Protein AF-A0A844Z9D4-F1 (afdb_monomer_lite)

pLDDT: mean 79.11, std 17.13, range [29.19, 96.25]

Sequence (165 aa):
MGIAFAASSAPTVARDAEKASMCLLEKGGAEATAVFVNLGSKGFVPTAAQMSAFNRAMASCEKRHGWTREQTFDAGAHTGFVLRFRQVDSASRAAGMTASRRAVLLEGATLFHRGPALRKEWPQFNGWLNRHTGVRFADFRKTSEFAFFDAYLGVLSSAHRFENS

Organism: NCBI:txid1509367

Secondary structure (DSSP, 8-state):
-----------HHHHHHHHHHHHHHHHHHHHHHHHHHHTT-TT----HHHHHHHHHHHHHHHHHHT--HHHHHHHHHHHHHHHHHHHHHHHHHHTT--HHHHHHHHHHHHHHHHGGG-GGGHHHHHHHHHHHHSS-HHHHTTSTTHHHHHHHHHHHHHHHHHH--

Foldseek 3Di:
DDPDPPPPPPDVLVVVLVVLLVLLPVQQPPLCLVVLLCPVPPPDDRDPVSVVSVVRSLVSSCVVPVDDSVLSVLSSNLSNLVSQLVVLVVVCVVVVQDPVNLVLLLVLLVCVLPPPVDPVCQVVSQVSCCVNPVGGPVVVCVDPCVSNSVSSNSNVVSSVVSVVD

Structure (mmCIF, N/CA/C/O backbone):
data_AF-A0A844Z9D4-F1
#
_entry.id   AF-A0A844Z9D4-F1
#
loop_
_atom_site.group_PDB
_atom_site.id
_atom_site.type_symbol
_atom_site.label_atom_id
_atom_site.label_alt_id
_atom_site.label_comp_id
_atom_site.label_asym_id
_atom_site.label_entity_id
_atom_site.label_seq_id
_atom_site.pdbx_PDB_ins_code
_atom_site.Cartn_x
_atom_site.Cartn_y
_atom_site.Cartn_z
_atom_site.occupancy
_atom_site.B_iso_or_equiv
_atom_site.auth_seq_id
_atom_site.auth_comp_id
_atom_site.auth_asym_id
_atom_site.auth_atom_id
_atom_site.pdbx_PDB_model_num
ATOM 1 N N . MET A 1 1 ? -29.630 5.195 -27.417 1.00 32.62 1 MET A N 1
ATOM 2 C CA . MET A 1 1 ? -29.189 3.895 -26.868 1.00 32.62 1 MET A CA 1
ATOM 3 C C . MET A 1 1 ? -28.180 4.176 -25.768 1.00 32.62 1 MET A C 1
ATOM 5 O O . MET A 1 1 ? -27.097 4.657 -26.067 1.00 32.62 1 MET A O 1
ATOM 9 N N . GLY A 1 2 ? -28.584 4.020 -24.506 1.00 30.42 2 GLY A N 1
ATOM 10 C CA . GLY A 1 2 ? -27.728 4.296 -23.351 1.00 30.42 2 GLY A CA 1
ATOM 11 C C . GLY A 1 2 ? -26.777 3.132 -23.103 1.00 30.42 2 GLY A C 1
ATOM 12 O O . GLY A 1 2 ? -27.222 1.995 -22.969 1.00 30.42 2 GLY A O 1
ATOM 13 N N . ILE A 1 3 ? -25.477 3.411 -23.063 1.00 32.66 3 ILE A N 1
ATOM 14 C CA . ILE A 1 3 ? -24.469 2.438 -22.648 1.00 32.66 3 ILE A CA 1
ATOM 15 C C . ILE A 1 3 ? -24.574 2.343 -21.127 1.00 32.66 3 ILE A C 1
ATOM 17 O O . ILE A 1 3 ? -24.105 3.219 -20.402 1.00 32.66 3 ILE A O 1
ATOM 21 N N . ALA A 1 4 ? -25.248 1.300 -20.647 1.00 29.30 4 ALA A N 1
ATOM 22 C CA . ALA A 1 4 ? -25.153 0.895 -19.258 1.00 29.30 4 ALA A CA 1
ATOM 23 C C . ALA A 1 4 ? -23.709 0.443 -19.026 1.00 29.30 4 ALA A C 1
ATOM 25 O O . ALA A 1 4 ? -23.299 -0.622 -19.489 1.00 29.30 4 ALA A O 1
ATOM 26 N N . PHE A 1 5 ? -22.922 1.282 -18.352 1.00 32.44 5 PHE A N 1
ATOM 27 C CA . PHE A 1 5 ? -21.659 0.852 -17.777 1.00 32.44 5 PHE A CA 1
ATOM 28 C C . PHE A 1 5 ? -21.984 -0.312 -16.851 1.00 32.44 5 PHE A C 1
ATOM 30 O O . PHE A 1 5 ? -22.614 -0.127 -15.809 1.00 32.44 5 PHE A O 1
ATOM 37 N N . ALA A 1 6 ? -21.596 -1.517 -17.266 1.00 29.19 6 ALA A N 1
ATOM 38 C CA . ALA A 1 6 ? -21.521 -2.653 -16.379 1.00 29.19 6 ALA A CA 1
ATOM 39 C C . ALA A 1 6 ? -20.633 -2.211 -15.217 1.00 29.19 6 ALA A C 1
ATOM 41 O O . ALA A 1 6 ? -19.416 -2.091 -15.361 1.00 29.19 6 ALA A O 1
ATOM 42 N N . ALA A 1 7 ? -21.272 -1.886 -14.093 1.00 32.38 7 ALA A N 1
ATOM 43 C CA . ALA A 1 7 ? -20.621 -1.802 -12.811 1.00 32.38 7 ALA A CA 1
ATOM 44 C C . ALA A 1 7 ? -20.005 -3.180 -12.610 1.00 32.38 7 ALA A C 1
ATOM 46 O O . ALA A 1 7 ? -20.696 -4.127 -12.235 1.00 32.38 7 ALA A O 1
ATOM 47 N N . SER A 1 8 ? -18.727 -3.306 -12.960 1.00 31.86 8 SER A N 1
ATOM 48 C CA . SER A 1 8 ? -17.904 -4.432 -12.580 1.00 31.86 8 SER A CA 1
ATOM 49 C C . SER A 1 8 ? -18.112 -4.564 -11.083 1.00 31.86 8 SER A C 1
ATOM 51 O O . SER A 1 8 ? -17.757 -3.678 -10.304 1.00 31.86 8 SER A O 1
ATOM 53 N N . SER A 1 9 ? -18.833 -5.612 -10.693 1.00 35.44 9 SER A N 1
ATOM 54 C CA . SER A 1 9 ? -19.059 -5.956 -9.307 1.00 35.44 9 SER A CA 1
ATOM 55 C C . SER A 1 9 ? -17.689 -6.295 -8.751 1.00 35.4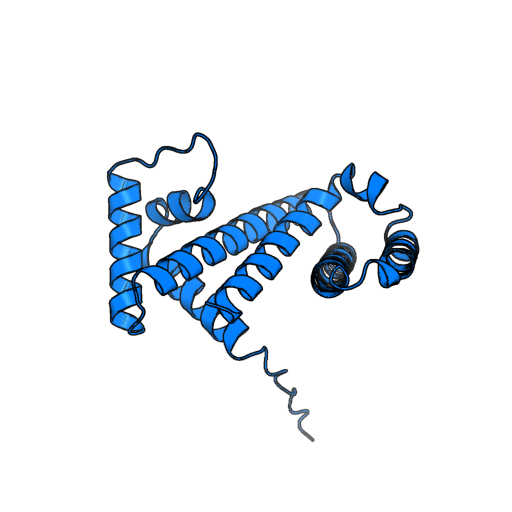4 9 SER A C 1
ATOM 57 O O . SER A 1 9 ? -17.250 -7.443 -8.816 1.00 35.44 9 SER A O 1
ATOM 59 N N . ALA A 1 10 ? -16.981 -5.270 -8.271 1.00 33.53 10 ALA A N 1
ATOM 60 C CA . ALA A 1 10 ? -15.868 -5.464 -7.372 1.00 33.53 10 ALA A CA 1
ATOM 61 C C . ALA A 1 10 ? -16.370 -6.472 -6.328 1.00 33.53 10 ALA A C 1
ATOM 63 O O . ALA A 1 10 ? -17.514 -6.308 -5.870 1.00 33.53 10 ALA A O 1
ATOM 64 N N . PRO A 1 11 ? -15.600 -7.535 -6.034 1.00 38.91 11 PRO A N 1
ATOM 65 C CA . PRO A 1 11 ? -16.010 -8.552 -5.078 1.00 38.91 11 PRO A CA 1
ATOM 66 C C . PRO A 1 11 ? -16.594 -7.861 -3.848 1.00 38.91 11 PRO A C 1
ATOM 68 O O . PRO A 1 11 ? -16.085 -6.811 -3.448 1.00 38.91 11 PRO A O 1
ATOM 71 N N . THR A 1 12 ? -17.668 -8.396 -3.268 1.00 45.06 12 THR A N 1
ATOM 72 C CA . THR A 1 12 ? -18.367 -7.811 -2.105 1.00 45.06 12 THR A CA 1
ATOM 73 C C . THR A 1 12 ? -17.387 -7.354 -1.014 1.00 45.06 12 THR A C 1
ATOM 75 O O . THR A 1 12 ? -17.603 -6.339 -0.360 1.00 45.06 12 THR A O 1
ATOM 78 N N . VAL A 1 13 ? -16.235 -8.019 -0.936 1.00 41.81 13 VAL A N 1
ATOM 79 C CA . VAL A 1 13 ? -15.144 -7.746 -0.008 1.00 41.81 13 VAL A CA 1
ATOM 80 C C . VAL A 1 13 ? -14.296 -6.508 -0.331 1.00 41.81 13 VAL A C 1
ATOM 82 O O . VAL A 1 13 ? -13.913 -5.788 0.586 1.00 41.81 13 VAL A O 1
ATOM 85 N N . ALA A 1 14 ? -14.083 -6.160 -1.604 1.00 42.91 14 ALA A N 1
ATOM 86 C CA . ALA A 1 14 ? -13.484 -4.873 -1.971 1.00 42.91 14 ALA A CA 1
ATOM 87 C C . ALA A 1 14 ? -14.371 -3.705 -1.506 1.00 42.91 14 ALA A C 1
ATOM 89 O O . ALA A 1 14 ? -13.866 -2.689 -1.036 1.00 42.91 14 ALA A O 1
ATOM 90 N N . ARG A 1 15 ? -15.701 -3.885 -1.552 1.00 50.62 15 ARG A N 1
ATOM 91 C CA . ARG A 1 15 ? -16.652 -2.904 -1.012 1.00 50.62 15 ARG A CA 1
ATOM 92 C C . ARG A 1 15 ? -16.610 -2.835 0.512 1.00 50.62 15 ARG A C 1
ATOM 94 O O . ARG A 1 15 ? -16.803 -1.751 1.048 1.00 50.62 15 ARG A O 1
ATOM 101 N N . ASP A 1 16 ? -16.376 -3.938 1.216 1.00 54.56 16 ASP A N 1
ATOM 102 C CA . ASP A 1 16 ? -16.354 -3.937 2.684 1.00 54.56 16 ASP A CA 1
ATOM 103 C C . ASP A 1 16 ? -15.025 -3.422 3.252 1.00 54.56 16 ASP A C 1
ATOM 105 O O . ASP A 1 16 ? -15.049 -2.617 4.180 1.00 54.56 16 ASP A O 1
ATOM 109 N N . ALA A 1 17 ? -13.889 -3.735 2.624 1.00 54.88 17 ALA A N 1
ATOM 110 C CA . ALA A 1 17 ? -12.587 -3.150 2.953 1.00 54.88 17 ALA A CA 1
ATOM 111 C C . ALA A 1 17 ? -12.537 -1.631 2.672 1.00 54.88 17 ALA A C 1
ATOM 113 O O . ALA A 1 17 ? -11.981 -0.852 3.457 1.00 54.88 17 ALA A O 1
ATOM 114 N N . GLU A 1 18 ? -13.181 -1.185 1.588 1.00 61.78 18 GLU A N 1
ATOM 115 C CA . GLU A 1 18 ? -13.326 0.234 1.255 1.00 61.78 18 GLU A CA 1
ATOM 116 C C . GLU A 1 18 ? -14.272 0.952 2.230 1.00 61.78 18 GLU A C 1
ATOM 118 O O . GLU A 1 18 ? -13.905 1.999 2.763 1.00 61.78 18 GLU A O 1
ATOM 123 N N . LYS A 1 19 ? -15.432 0.369 2.571 1.00 64.38 19 LYS A N 1
ATOM 124 C CA . LYS A 1 19 ? -16.330 0.900 3.619 1.00 64.38 19 LYS A CA 1
ATOM 125 C C . LYS A 1 19 ? -15.639 0.987 4.979 1.00 64.38 19 LYS A C 1
ATOM 127 O O . LYS A 1 19 ? -15.836 1.971 5.692 1.00 64.38 19 LYS A O 1
ATOM 132 N N . ALA A 1 20 ? -14.830 -0.010 5.330 1.00 61.91 20 ALA A N 1
ATOM 133 C CA . ALA A 1 20 ? -14.088 -0.037 6.583 1.00 61.91 20 ALA A CA 1
ATOM 134 C C . ALA A 1 20 ? -13.025 1.052 6.642 1.00 61.91 20 ALA A C 1
ATOM 136 O O . ALA A 1 20 ? -12.962 1.807 7.613 1.00 61.91 20 ALA A O 1
ATOM 137 N N . SER A 1 21 ? -12.279 1.208 5.550 1.00 66.62 21 SER A N 1
ATOM 138 C CA . SER A 1 21 ? -11.316 2.294 5.402 1.00 66.62 21 SER A CA 1
ATOM 139 C C . SER A 1 21 ? -11.995 3.657 5.462 1.00 66.62 21 SER A C 1
ATOM 141 O O . SER A 1 21 ? -11.505 4.552 6.143 1.00 66.62 21 SER A O 1
ATOM 143 N N . MET A 1 22 ? -13.153 3.827 4.818 1.00 71.94 22 MET A N 1
ATOM 144 C CA . MET A 1 22 ? -13.893 5.088 4.878 1.00 71.94 22 MET A CA 1
ATOM 145 C C . MET A 1 22 ? -14.399 5.398 6.286 1.00 71.94 22 MET A C 1
ATOM 147 O O . MET A 1 22 ? -14.195 6.513 6.755 1.00 71.94 22 MET A O 1
ATOM 151 N N . CYS A 1 23 ? -14.985 4.429 6.998 1.00 76.69 23 CYS A N 1
ATOM 152 C CA . CYS A 1 23 ? -15.453 4.657 8.365 1.00 76.69 23 CYS A CA 1
ATOM 153 C C . CYS A 1 23 ? -14.306 5.084 9.297 1.00 76.69 23 CYS A C 1
ATOM 155 O O . CYS A 1 23 ? -14.434 6.057 10.046 1.00 76.69 23 CYS A O 1
ATOM 157 N N . LEU A 1 24 ? -13.168 4.388 9.229 1.00 76.25 24 LEU A N 1
ATOM 158 C CA . LEU A 1 24 ? -12.019 4.660 10.093 1.00 76.25 24 LEU A CA 1
ATOM 159 C C . LEU A 1 24 ? -11.357 6.005 9.761 1.00 76.25 24 LEU A C 1
ATOM 161 O O . LEU A 1 24 ? -10.948 6.729 10.672 1.00 76.25 24 LEU A O 1
ATOM 165 N N . LEU A 1 25 ? -11.319 6.382 8.480 1.00 70.75 25 LEU A N 1
ATOM 166 C CA . LEU A 1 25 ? -10.817 7.682 8.031 1.00 70.75 25 LEU A CA 1
ATOM 167 C C . LEU A 1 25 ? -11.748 8.840 8.405 1.00 70.75 25 LEU A C 1
ATOM 169 O O . LEU A 1 25 ? -11.268 9.879 8.851 1.00 70.75 25 LEU A O 1
ATOM 173 N N . GLU A 1 26 ? -13.065 8.656 8.288 1.00 76.81 26 GLU A N 1
ATOM 174 C CA . GLU A 1 26 ? -14.071 9.658 8.671 1.00 76.81 26 GLU A CA 1
ATOM 175 C C . GLU A 1 26 ? -14.038 9.975 10.173 1.00 76.81 26 GLU A C 1
ATOM 177 O O . GLU A 1 26 ? -14.289 11.110 10.576 1.00 76.81 26 GLU A O 1
ATOM 182 N N . LYS A 1 27 ? -13.766 8.975 11.020 1.00 73.12 27 LYS A N 1
ATOM 183 C CA . LYS A 1 27 ? -13.847 9.110 12.485 1.00 73.12 27 LYS A CA 1
ATOM 184 C C . LYS A 1 27 ? -12.510 9.378 13.168 1.00 73.12 27 LYS A C 1
ATOM 186 O O . LYS A 1 27 ? -12.499 9.817 14.316 1.00 73.12 27 LYS A O 1
ATOM 191 N N . GLY A 1 28 ? -11.404 9.088 12.492 1.00 64.25 28 GLY A N 1
ATOM 192 C CA . GLY A 1 28 ? -10.079 9.037 13.097 1.00 64.25 28 GLY A CA 1
ATOM 193 C C . GLY A 1 28 ? -9.285 10.341 13.110 1.00 64.25 28 GLY A C 1
ATOM 194 O O . GLY A 1 28 ? -8.413 10.506 13.965 1.00 64.25 28 GLY A O 1
ATOM 195 N N . GLY A 1 29 ? -9.564 11.264 12.188 1.00 77.94 29 GLY A N 1
ATOM 196 C CA . GLY A 1 29 ? -8.768 12.484 12.047 1.00 77.94 29 GLY A CA 1
ATOM 197 C C . GLY A 1 29 ? -7.279 12.204 11.785 1.00 77.94 29 GLY A C 1
ATOM 198 O O . GLY A 1 29 ? -6.880 11.089 11.424 1.00 77.94 29 GLY A O 1
ATOM 199 N N . ALA A 1 30 ? -6.436 13.224 11.958 1.00 81.69 30 ALA A N 1
ATOM 200 C CA . ALA A 1 30 ? -4.997 13.112 11.715 1.00 81.69 30 ALA A CA 1
ATOM 201 C C . ALA A 1 30 ? -4.308 12.179 12.728 1.00 81.69 30 ALA A C 1
ATOM 203 O O . ALA A 1 30 ? -3.398 11.430 12.363 1.00 81.69 30 ALA A O 1
ATOM 204 N N . GLU A 1 31 ? -4.763 12.167 13.985 1.00 84.50 31 GLU A N 1
ATOM 205 C CA . GLU A 1 31 ? -4.130 11.379 15.038 1.00 84.50 31 GLU A CA 1
ATOM 206 C C . GLU A 1 31 ? -4.347 9.870 14.870 1.00 84.50 31 GLU A C 1
ATOM 208 O O . GLU A 1 31 ? -3.384 9.114 14.997 1.00 84.50 31 GLU A O 1
ATOM 213 N N . ALA A 1 32 ? -5.555 9.405 14.529 1.00 83.12 32 ALA A N 1
ATOM 214 C CA . ALA A 1 32 ? -5.757 7.980 14.254 1.00 83.12 32 ALA A CA 1
ATOM 215 C C . ALA A 1 32 ? -5.113 7.566 12.925 1.00 83.12 32 ALA A C 1
ATOM 217 O O . ALA A 1 32 ? -4.576 6.467 12.826 1.00 83.12 32 ALA A O 1
ATOM 218 N N . THR A 1 33 ? -5.108 8.457 11.923 1.00 84.94 33 THR A N 1
ATOM 219 C CA . THR A 1 33 ? -4.414 8.241 10.642 1.00 84.94 33 THR A CA 1
ATOM 220 C C . THR A 1 33 ? -2.935 7.932 10.861 1.00 84.94 33 THR A C 1
ATOM 222 O O . THR A 1 33 ? -2.412 6.989 10.267 1.00 84.94 33 THR A O 1
ATOM 225 N N . ALA A 1 34 ? -2.270 8.662 11.764 1.00 85.50 34 ALA A N 1
ATOM 226 C CA . ALA A 1 34 ? -0.884 8.389 12.132 1.00 85.50 34 ALA A CA 1
ATOM 227 C C . ALA A 1 34 ? -0.703 6.981 12.725 1.00 85.50 34 ALA A C 1
ATOM 229 O O . ALA A 1 34 ? 0.285 6.318 12.412 1.00 85.50 34 ALA A O 1
ATOM 230 N N . VAL A 1 35 ? -1.662 6.496 13.523 1.00 86.56 35 VAL A N 1
ATOM 231 C CA . VAL A 1 35 ? -1.640 5.120 14.043 1.00 86.56 35 VAL A CA 1
ATOM 232 C C . VAL A 1 35 ? -1.874 4.108 12.925 1.00 86.56 35 VAL A C 1
ATOM 234 O O . VAL A 1 35 ? -1.069 3.194 12.783 1.00 86.56 35 VAL A O 1
ATOM 237 N N . PHE A 1 36 ? -2.898 4.280 12.080 1.00 86.25 36 PHE A N 1
ATOM 238 C CA . PHE A 1 36 ? -3.192 3.355 10.974 1.00 86.25 36 PHE A CA 1
ATOM 239 C C . PHE A 1 36 ? -1.998 3.194 10.021 1.00 86.25 36 PHE A C 1
ATOM 241 O O . PHE A 1 36 ? -1.618 2.074 9.683 1.00 86.25 36 PHE A O 1
ATOM 248 N N . VAL A 1 37 ? -1.340 4.298 9.648 1.00 86.19 37 VAL A N 1
ATOM 249 C CA . VAL A 1 37 ? -0.138 4.303 8.786 1.00 86.19 37 VAL A CA 1
ATOM 250 C C . VAL A 1 37 ? 1.073 3.652 9.457 1.00 86.19 37 VAL A C 1
ATOM 252 O O . VAL A 1 37 ? 2.015 3.262 8.771 1.00 86.19 37 VAL A O 1
ATOM 255 N N . ASN A 1 38 ? 1.074 3.466 10.774 1.00 85.69 38 ASN A N 1
ATOM 256 C CA . ASN A 1 38 ? 2.194 2.866 11.496 1.00 85.69 38 ASN A CA 1
ATOM 257 C C . ASN A 1 38 ? 1.837 1.570 12.237 1.00 85.69 38 ASN A C 1
ATOM 259 O O . ASN A 1 38 ? 2.673 1.027 12.959 1.00 85.69 38 ASN A O 1
ATOM 263 N N . LEU A 1 39 ? 0.638 1.020 12.013 1.00 81.69 39 LEU A N 1
ATOM 264 C CA . LEU A 1 39 ? 0.265 -0.306 12.504 1.00 81.69 39 LEU A CA 1
ATOM 265 C C . LEU A 1 39 ? 1.284 -1.342 12.011 1.00 81.69 39 LEU A C 1
ATOM 267 O O . LEU A 1 39 ? 1.493 -1.482 10.802 1.00 81.69 39 LEU A O 1
ATOM 271 N N . GLY A 1 40 ? 1.921 -2.040 12.956 1.00 72.44 40 GLY A N 1
ATOM 272 C CA . GLY A 1 40 ? 2.942 -3.061 12.699 1.00 72.44 40 GLY A CA 1
ATOM 273 C C . GLY A 1 40 ? 4.350 -2.533 12.382 1.00 72.44 40 GLY A C 1
ATOM 274 O O . GLY A 1 40 ? 5.262 -3.340 12.201 1.00 72.44 40 GLY A O 1
ATOM 275 N N . SER A 1 41 ? 4.561 -1.212 12.332 1.00 80.19 41 SER A N 1
ATOM 276 C CA . SER A 1 41 ? 5.889 -0.624 12.115 1.00 80.19 41 SER A CA 1
ATOM 277 C C . SER A 1 41 ? 6.777 -0.805 13.349 1.00 80.19 41 SER A C 1
ATOM 279 O O . SER A 1 41 ? 6.415 -0.406 14.456 1.00 80.19 41 SER A O 1
ATOM 281 N N . LYS A 1 42 ? 7.981 -1.362 13.167 1.00 77.81 42 LYS A N 1
ATOM 282 C CA . LYS A 1 42 ? 8.979 -1.456 14.245 1.00 77.81 42 LYS A CA 1
ATOM 283 C C . LYS A 1 42 ? 9.416 -0.048 14.670 1.00 77.81 42 LYS A C 1
ATOM 285 O O . LYS A 1 42 ? 9.887 0.718 13.839 1.00 77.81 42 LYS A O 1
ATOM 290 N N . GLY A 1 43 ? 9.279 0.270 15.958 1.00 80.06 43 GLY A N 1
ATOM 291 C CA . GLY A 1 43 ? 9.754 1.530 16.547 1.00 80.06 43 GLY A CA 1
ATOM 292 C C . GLY A 1 43 ? 8.747 2.685 16.567 1.00 80.06 43 GLY A C 1
ATOM 293 O O . GLY A 1 43 ? 9.064 3.737 17.114 1.00 80.06 43 GLY A O 1
ATOM 294 N N . PHE A 1 44 ? 7.533 2.511 16.035 1.00 87.75 44 PHE A N 1
ATOM 295 C CA . PHE A 1 44 ? 6.474 3.503 16.222 1.00 87.75 44 PHE A CA 1
ATOM 296 C C . PHE A 1 44 ? 5.814 3.331 17.593 1.00 87.75 44 PHE A C 1
ATOM 298 O O . PHE A 1 44 ? 5.257 2.275 17.890 1.00 87.75 44 PHE A O 1
ATOM 305 N N . VAL A 1 45 ? 5.852 4.385 18.409 1.00 90.06 45 VAL A N 1
ATOM 306 C CA . VAL A 1 45 ? 5.144 4.452 19.691 1.00 90.06 45 VAL A CA 1
ATOM 307 C C . VAL A 1 45 ? 4.104 5.570 19.595 1.00 90.06 45 VAL A C 1
ATOM 309 O O . VAL A 1 45 ? 4.483 6.741 19.545 1.00 90.06 45 VAL A O 1
ATOM 312 N N . PRO A 1 46 ? 2.803 5.242 19.528 1.00 87.94 46 PRO A N 1
ATOM 313 C CA . PRO A 1 46 ? 1.762 6.252 19.429 1.00 87.94 46 PRO A CA 1
ATOM 314 C C . PRO A 1 46 ? 1.644 7.050 20.731 1.00 87.94 46 PRO A C 1
ATOM 316 O O . PRO A 1 46 ? 1.739 6.504 21.831 1.00 87.94 46 PRO A O 1
ATOM 319 N N . THR A 1 47 ? 1.382 8.350 20.614 1.00 92.81 47 THR A N 1
ATOM 320 C CA . THR A 1 47 ? 1.072 9.196 21.773 1.00 92.81 47 THR A CA 1
ATOM 321 C C . THR A 1 47 ? -0.279 8.812 22.385 1.00 92.81 47 THR A C 1
ATOM 323 O O . THR A 1 47 ? -1.129 8.193 21.737 1.00 92.81 47 THR A O 1
ATOM 326 N N . ALA A 1 48 ? -0.532 9.229 23.629 1.00 91.25 48 ALA A N 1
ATOM 327 C CA . ALA A 1 48 ? -1.823 8.995 24.283 1.00 91.25 48 ALA A CA 1
ATOM 328 C C . ALA A 1 48 ? -3.005 9.562 23.469 1.00 91.25 48 ALA A C 1
ATOM 330 O O . ALA A 1 48 ? -4.048 8.917 23.352 1.00 91.25 48 ALA A O 1
ATOM 331 N N . ALA A 1 49 ? -2.827 10.733 22.847 1.00 89.00 49 ALA A N 1
ATOM 332 C CA . ALA A 1 49 ? -3.838 11.350 21.990 1.00 89.00 49 ALA A CA 1
ATOM 333 C C . ALA A 1 49 ? -4.112 10.509 20.730 1.00 89.00 49 ALA A C 1
ATOM 335 O O . ALA A 1 49 ? -5.271 10.271 20.387 1.00 89.00 49 ALA A O 1
ATOM 336 N N . GLN A 1 50 ? -3.055 9.991 20.097 1.00 91.12 50 GLN A N 1
ATOM 337 C CA . GLN A 1 50 ? -3.137 9.104 18.935 1.00 91.12 50 GLN A CA 1
ATOM 338 C C . GLN A 1 50 ? -3.848 7.791 19.255 1.00 91.12 50 GLN A C 1
ATOM 340 O O . GLN A 1 50 ? -4.776 7.412 18.541 1.00 91.12 50 GLN A O 1
ATOM 345 N N . MET A 1 51 ? -3.499 7.139 20.366 1.00 90.56 51 MET A N 1
ATOM 346 C CA . MET A 1 51 ? -4.195 5.922 20.796 1.00 90.56 51 MET A CA 1
ATOM 347 C C . MET A 1 51 ? -5.654 6.176 21.164 1.00 90.56 51 MET A C 1
ATOM 349 O O . MET A 1 51 ? -6.522 5.361 20.855 1.00 90.56 51 MET A O 1
ATOM 353 N N . SER A 1 52 ? -5.947 7.313 21.793 1.00 89.62 52 SER A N 1
ATOM 354 C CA . SER A 1 52 ? -7.316 7.695 22.132 1.00 89.62 52 SER A CA 1
ATOM 355 C C . SER A 1 52 ? -8.167 7.918 20.874 1.00 89.62 52 SER A C 1
ATOM 357 O O . SER A 1 52 ? -9.273 7.385 20.777 1.00 89.62 52 SER A O 1
ATOM 359 N N . ALA A 1 53 ? -7.642 8.644 19.881 1.00 88.38 53 ALA A N 1
ATOM 360 C CA . ALA A 1 53 ? -8.310 8.861 18.597 1.00 88.38 53 ALA A CA 1
ATOM 361 C C . ALA A 1 53 ? -8.513 7.551 17.824 1.00 88.38 53 ALA A C 1
ATOM 363 O O . ALA A 1 53 ? -9.619 7.282 17.356 1.00 88.38 53 ALA A O 1
ATOM 364 N N . PHE A 1 54 ? -7.479 6.708 17.765 1.00 88.88 54 PHE A N 1
ATOM 365 C CA . PHE A 1 54 ? -7.549 5.378 17.168 1.00 88.88 54 PHE A CA 1
ATOM 366 C C . PHE A 1 54 ? -8.651 4.529 17.811 1.00 88.88 54 PHE A C 1
ATOM 368 O O . PHE A 1 54 ? -9.541 4.045 17.117 1.00 88.88 54 PHE A O 1
ATOM 375 N N . ASN A 1 55 ? -8.668 4.411 19.141 1.00 88.62 55 ASN A N 1
ATOM 376 C CA . ASN A 1 55 ? -9.670 3.609 19.842 1.00 88.62 55 ASN A CA 1
ATOM 377 C C . ASN A 1 55 ? -11.097 4.134 19.645 1.00 88.62 55 ASN A C 1
ATOM 379 O O . ASN A 1 55 ? -12.012 3.329 19.474 1.00 88.62 55 ASN A O 1
ATOM 383 N N . ARG A 1 56 ? -11.293 5.460 19.614 1.00 88.81 56 ARG A N 1
ATOM 384 C CA . ARG A 1 56 ? -12.602 6.055 19.303 1.00 88.81 56 ARG A CA 1
ATOM 385 C C . ARG A 1 56 ? -13.060 5.726 17.887 1.00 88.81 56 ARG A C 1
ATOM 387 O O . ARG A 1 56 ? -14.220 5.363 17.710 1.00 88.81 56 ARG A O 1
ATOM 394 N N . ALA A 1 57 ? -12.175 5.845 16.898 1.00 87.19 57 ALA A N 1
ATOM 395 C CA . ALA A 1 57 ? -12.497 5.524 15.511 1.00 87.19 57 ALA A CA 1
ATOM 396 C C . ALA A 1 57 ? -12.902 4.053 15.368 1.00 87.19 57 ALA A C 1
ATOM 398 O O . ALA A 1 57 ? -13.954 3.753 14.809 1.00 87.19 57 ALA A O 1
ATOM 399 N N . MET A 1 58 ? -12.118 3.159 15.973 1.00 87.06 58 MET A N 1
ATOM 400 C CA . MET A 1 58 ? -12.382 1.724 15.986 1.00 87.06 58 MET A CA 1
ATOM 401 C C . MET A 1 58 ? -13.741 1.400 16.623 1.00 87.06 58 MET A C 1
ATOM 403 O O . MET A 1 58 ? -14.593 0.817 15.963 1.00 87.06 58 MET A O 1
ATOM 407 N N . ALA A 1 59 ? -14.002 1.874 17.847 1.00 87.50 59 ALA A N 1
ATOM 408 C CA . ALA A 1 59 ? -15.271 1.629 18.541 1.00 87.50 59 ALA A CA 1
ATOM 409 C C . ALA A 1 59 ? -16.485 2.222 17.798 1.00 87.50 59 ALA A C 1
ATOM 411 O O . ALA A 1 59 ? -17.580 1.658 17.805 1.00 87.50 59 ALA A O 1
ATOM 412 N N . SER A 1 60 ? -16.303 3.369 17.131 1.00 86.19 60 SER A N 1
ATOM 413 C CA . SER A 1 60 ? -17.351 3.980 16.307 1.00 86.19 60 SER A CA 1
ATOM 414 C C . SER A 1 60 ? -17.720 3.089 15.119 1.00 86.19 60 SER A C 1
ATOM 416 O O . SER A 1 60 ? -18.905 2.913 14.830 1.00 86.19 60 SER A O 1
ATOM 418 N N . CYS A 1 61 ? -16.720 2.499 14.462 1.00 83.50 61 CYS A N 1
ATOM 419 C CA . CYS A 1 61 ? -16.924 1.616 13.318 1.00 83.50 61 CYS A CA 1
ATOM 420 C C . CYS A 1 61 ? -17.449 0.234 13.722 1.00 83.50 61 CYS A C 1
ATOM 422 O O . CYS A 1 61 ? -18.368 -0.253 13.064 1.00 83.50 61 CYS A O 1
ATOM 424 N N . GLU A 1 62 ? -16.981 -0.326 14.843 1.00 86.00 62 GLU A N 1
ATOM 425 C CA . GLU A 1 62 ? -17.546 -1.533 15.471 1.00 86.00 62 GLU A CA 1
ATOM 426 C C . GLU A 1 62 ? -19.060 -1.377 15.663 1.00 86.00 62 GLU A C 1
ATOM 428 O O . GLU A 1 62 ? -19.848 -2.169 15.148 1.00 86.00 62 GLU A O 1
ATOM 433 N N . LYS A 1 63 ? -19.490 -0.284 16.310 1.00 85.19 63 LYS A N 1
ATOM 434 C CA . LYS A 1 63 ? -20.913 -0.010 16.555 1.00 85.19 63 LYS A CA 1
ATOM 435 C C . LYS A 1 63 ? -21.710 0.224 15.270 1.00 85.19 63 LYS A C 1
ATOM 437 O O . LYS A 1 63 ? -22.856 -0.207 15.180 1.00 85.19 63 LYS A O 1
ATOM 442 N N . ARG A 1 64 ? -21.142 0.943 14.295 1.00 83.00 64 ARG A N 1
ATOM 443 C CA . ARG A 1 64 ? -21.832 1.291 13.040 1.00 83.00 64 ARG A CA 1
ATOM 444 C C . ARG A 1 64 ? -22.082 0.069 12.160 1.00 83.00 64 ARG A C 1
ATOM 446 O O . ARG A 1 64 ? -23.120 0.008 11.508 1.00 83.00 64 ARG A O 1
ATOM 453 N N . HIS A 1 65 ? -21.129 -0.855 12.119 1.00 79.00 65 HIS A N 1
ATOM 454 C CA . HIS A 1 65 ? -21.149 -1.985 11.193 1.00 79.00 65 HIS A CA 1
ATOM 455 C C . HIS A 1 65 ? -21.449 -3.329 11.865 1.00 79.00 65 HIS A C 1
ATOM 457 O O . HIS A 1 65 ? -21.592 -4.326 11.165 1.00 79.00 65 HIS A O 1
ATOM 463 N N . GLY A 1 66 ? -21.578 -3.362 13.196 1.00 80.75 66 GLY A N 1
ATOM 464 C CA . GLY A 1 66 ? -21.758 -4.605 13.946 1.00 80.75 66 GLY A CA 1
ATOM 465 C C . GLY A 1 66 ? -20.525 -5.508 13.890 1.00 80.75 66 GLY A C 1
ATOM 466 O O . GLY A 1 66 ? -20.661 -6.724 13.976 1.00 80.75 66 GLY A O 1
ATOM 467 N N . TRP A 1 67 ? -19.339 -4.927 13.696 1.00 82.38 67 TRP A N 1
ATOM 468 C CA . TRP A 1 67 ? -18.090 -5.677 13.588 1.00 82.38 67 TRP A CA 1
ATOM 469 C C . TRP A 1 67 ? -17.545 -6.085 14.946 1.00 82.38 67 TRP A C 1
ATOM 471 O O . TRP A 1 67 ? -17.682 -5.369 15.940 1.00 82.38 67 TRP A O 1
ATOM 481 N N . THR A 1 68 ? -16.849 -7.217 14.960 1.00 83.56 68 THR A N 1
ATOM 482 C CA . THR A 1 68 ? -16.006 -7.592 16.090 1.00 83.56 68 THR A CA 1
ATOM 483 C C . THR A 1 68 ? -14.778 -6.680 16.167 1.00 83.56 68 THR A C 1
ATOM 485 O O . THR A 1 68 ? -14.395 -5.994 15.208 1.00 83.56 68 THR A O 1
ATOM 488 N N . ARG A 1 69 ? -14.115 -6.690 17.328 1.00 84.00 69 ARG A N 1
ATOM 489 C CA . ARG A 1 69 ? -12.852 -5.967 17.516 1.00 84.00 69 ARG A CA 1
ATOM 490 C C . ARG A 1 69 ? -11.776 -6.430 16.531 1.00 84.00 69 ARG A C 1
ATOM 492 O O . ARG A 1 69 ? -11.005 -5.609 16.046 1.00 84.00 69 ARG A O 1
ATOM 499 N N . GLU A 1 70 ? -11.744 -7.726 16.243 1.00 81.94 70 GLU A N 1
ATOM 500 C CA . GLU A 1 70 ? -10.801 -8.354 15.318 1.00 81.94 70 GLU A CA 1
ATOM 501 C C . GLU A 1 70 ? -11.039 -7.901 13.875 1.00 81.94 70 GLU A C 1
ATOM 503 O O . GLU A 1 70 ? -10.131 -7.351 13.257 1.00 81.94 70 GLU A O 1
ATOM 508 N N . GLN A 1 71 ? -12.286 -7.967 13.393 1.00 77.88 71 GLN A N 1
ATOM 509 C CA . GLN A 1 71 ? -12.665 -7.464 12.065 1.00 77.88 71 GLN A CA 1
ATOM 510 C C . GLN A 1 71 ? -12.300 -5.987 11.886 1.00 77.88 71 GLN A C 1
ATOM 512 O O . GLN A 1 71 ? -11.785 -5.570 10.849 1.00 77.88 71 GLN A O 1
ATOM 517 N N . THR A 1 72 ? -12.524 -5.181 12.925 1.00 80.38 72 THR A N 1
ATOM 518 C CA . THR A 1 72 ? -12.185 -3.754 12.899 1.00 80.38 72 THR A CA 1
ATOM 519 C C . THR A 1 72 ? -10.668 -3.534 12.912 1.00 80.38 72 THR A C 1
ATOM 521 O O . THR A 1 72 ? -10.175 -2.580 12.310 1.00 80.38 72 THR A O 1
ATOM 524 N N . PHE A 1 73 ? -9.900 -4.414 13.561 1.00 83.06 73 PHE A N 1
ATOM 525 C CA . PHE A 1 73 ? -8.437 -4.354 13.563 1.00 83.06 73 PHE A CA 1
ATOM 526 C C . PHE A 1 73 ? -7.848 -4.720 12.202 1.00 83.06 73 PHE A C 1
ATOM 528 O O . PHE A 1 73 ? -6.992 -3.986 11.705 1.00 83.06 73 PHE A O 1
ATOM 535 N N . ASP A 1 74 ? -8.364 -5.765 11.558 1.00 79.31 74 ASP A N 1
ATOM 536 C CA . ASP A 1 74 ? -7.982 -6.137 10.194 1.00 79.31 74 ASP A CA 1
ATOM 537 C C . ASP A 1 74 ? -8.325 -5.027 9.193 1.00 79.31 74 ASP A C 1
ATOM 539 O O . ASP A 1 74 ? -7.491 -4.638 8.367 1.00 79.31 74 ASP A O 1
ATOM 543 N N . ALA A 1 75 ? -9.507 -4.423 9.333 1.00 78.50 75 ALA A N 1
ATOM 544 C CA . ALA A 1 75 ? -9.890 -3.231 8.588 1.00 78.50 75 ALA A CA 1
ATOM 545 C C . ALA A 1 75 ? -8.927 -2.054 8.818 1.00 78.50 75 ALA A C 1
ATOM 547 O O . ALA A 1 75 ? -8.526 -1.381 7.865 1.00 78.50 75 ALA A O 1
ATOM 548 N N . GLY A 1 76 ? -8.523 -1.801 10.065 1.00 81.94 76 GLY A N 1
ATOM 549 C CA . GLY A 1 76 ? -7.541 -0.770 10.403 1.00 81.94 76 GLY A CA 1
ATOM 550 C C . GLY A 1 76 ? -6.172 -1.034 9.781 1.00 81.94 76 GLY A C 1
ATOM 551 O O . GLY A 1 76 ? -5.548 -0.116 9.240 1.00 81.94 76 GLY A O 1
ATOM 552 N N . ALA A 1 77 ? -5.725 -2.289 9.780 1.00 82.94 77 ALA A N 1
ATOM 553 C CA . ALA A 1 77 ? -4.488 -2.694 9.125 1.00 82.94 77 ALA A CA 1
ATOM 554 C C . ALA A 1 77 ? -4.558 -2.477 7.604 1.00 82.94 77 ALA A C 1
ATOM 556 O O . ALA A 1 77 ? -3.637 -1.885 7.032 1.00 82.94 77 ALA A O 1
ATOM 557 N N . HIS A 1 78 ? -5.658 -2.880 6.956 1.00 83.88 78 HIS A N 1
ATOM 558 C CA . HIS A 1 78 ? -5.899 -2.620 5.534 1.00 83.88 78 HIS A CA 1
ATOM 559 C C . HIS A 1 78 ? -5.915 -1.116 5.220 1.00 83.88 78 HIS A C 1
ATOM 561 O O . HIS A 1 78 ? -5.216 -0.665 4.309 1.00 83.88 78 HIS A O 1
ATOM 567 N N . THR A 1 79 ? -6.615 -0.322 6.035 1.00 83.69 79 THR A N 1
ATOM 568 C CA . THR A 1 79 ? -6.652 1.147 5.929 1.00 83.69 79 THR A CA 1
ATOM 569 C C . THR A 1 79 ? -5.241 1.736 5.947 1.00 83.69 79 THR A C 1
ATOM 571 O O . THR A 1 79 ? -4.913 2.610 5.143 1.00 83.69 79 THR A O 1
ATOM 574 N N . GLY A 1 80 ? -4.366 1.216 6.813 1.00 87.25 80 GLY A N 1
ATOM 575 C CA . GLY A 1 80 ? -2.954 1.585 6.861 1.00 87.25 80 GLY A CA 1
ATOM 576 C C . GLY A 1 80 ? -2.222 1.365 5.535 1.00 87.25 80 GLY A C 1
ATOM 577 O O . GLY A 1 80 ? -1.508 2.255 5.072 1.00 87.25 80 GLY A O 1
ATOM 578 N N . PHE A 1 81 ? -2.415 0.214 4.881 1.00 87.75 81 PHE A N 1
ATOM 579 C CA . PHE A 1 81 ? -1.841 -0.049 3.554 1.00 87.75 81 PHE A CA 1
ATOM 580 C C . PHE A 1 81 ? -2.403 0.882 2.478 1.00 87.75 81 PHE A C 1
ATOM 582 O O . PHE A 1 81 ? -1.629 1.417 1.686 1.00 87.75 81 PHE A O 1
ATOM 589 N N . VAL A 1 82 ? -3.715 1.140 2.482 1.00 86.06 82 VAL A N 1
ATOM 590 C CA . VAL A 1 82 ? -4.353 2.076 1.540 1.00 86.06 82 VAL A CA 1
ATOM 591 C C . VAL A 1 82 ? -3.764 3.480 1.680 1.00 86.06 82 VAL A C 1
ATOM 593 O O . VAL A 1 82 ? -3.445 4.123 0.679 1.00 86.06 82 VAL A O 1
ATOM 596 N N . LEU A 1 83 ? -3.569 3.961 2.909 1.00 86.12 83 LEU A N 1
ATOM 597 C CA . LEU A 1 83 ? -2.998 5.283 3.163 1.00 86.12 83 LEU A CA 1
ATOM 598 C C . LEU A 1 83 ? -1.536 5.387 2.727 1.00 86.12 83 LEU A C 1
ATOM 600 O O . LEU A 1 83 ? -1.170 6.357 2.064 1.00 86.12 83 LEU A O 1
ATOM 604 N N . ARG A 1 84 ? -0.717 4.378 3.045 1.00 87.56 84 ARG A N 1
ATOM 605 C CA . ARG A 1 84 ? 0.679 4.305 2.586 1.00 87.56 84 ARG A CA 1
ATOM 606 C C . ARG A 1 84 ? 0.747 4.289 1.060 1.00 87.56 84 ARG A C 1
ATOM 608 O O . ARG A 1 84 ? 1.517 5.046 0.477 1.00 87.56 84 ARG A O 1
ATOM 615 N N . PHE A 1 85 ? -0.103 3.499 0.402 1.00 91.19 85 PHE A N 1
ATOM 616 C CA . PHE A 1 85 ? -0.173 3.474 -1.056 1.00 91.19 85 PHE A CA 1
ATOM 617 C C . PHE A 1 85 ? -0.571 4.835 -1.639 1.00 91.19 85 PHE A C 1
ATOM 619 O O . PHE A 1 85 ? 0.075 5.295 -2.572 1.00 91.19 85 PHE A O 1
ATOM 626 N N . ARG A 1 86 ? -1.558 5.537 -1.063 1.00 87.88 86 ARG A N 1
ATOM 627 C CA . ARG A 1 86 ? -1.930 6.898 -1.501 1.00 87.88 86 ARG A CA 1
ATOM 628 C C . ARG A 1 86 ? -0.773 7.894 -1.378 1.00 87.88 86 ARG A C 1
ATOM 630 O O . ARG A 1 86 ? -0.593 8.725 -2.268 1.00 87.88 86 ARG A O 1
ATOM 637 N N . GLN A 1 87 ? 0.017 7.809 -0.306 1.00 88.44 87 GLN A N 1
ATOM 638 C CA . GLN A 1 87 ? 1.216 8.638 -0.135 1.00 88.44 87 GLN A CA 1
ATOM 639 C C . GLN A 1 87 ? 2.256 8.341 -1.225 1.00 88.44 87 GLN A C 1
ATOM 641 O O . GLN A 1 87 ? 2.768 9.269 -1.852 1.00 88.44 87 GLN A O 1
ATOM 646 N N . VAL A 1 88 ? 2.516 7.060 -1.503 1.00 92.12 88 VAL A N 1
ATOM 647 C CA . VAL A 1 88 ? 3.459 6.638 -2.549 1.00 92.12 88 VAL A CA 1
ATOM 648 C C . VAL A 1 88 ? 2.956 6.982 -3.955 1.00 92.12 88 VAL A C 1
ATOM 650 O O . VAL A 1 88 ? 3.755 7.416 -4.784 1.00 92.12 88 VAL A O 1
ATOM 653 N N . ASP A 1 89 ? 1.654 6.853 -4.238 1.00 91.88 89 ASP A N 1
ATOM 654 C CA . ASP A 1 89 ? 1.056 7.277 -5.511 1.00 91.88 89 ASP A CA 1
ATOM 655 C C . ASP A 1 89 ? 1.281 8.771 -5.723 1.00 91.88 89 ASP A C 1
ATOM 657 O O . ASP A 1 89 ? 1.870 9.152 -6.732 1.00 91.88 89 ASP A O 1
ATOM 661 N N . SER A 1 90 ? 0.920 9.602 -4.739 1.00 90.62 90 SER A N 1
ATOM 662 C CA . SER A 1 90 ? 1.140 11.053 -4.782 1.00 90.62 90 SER A CA 1
ATOM 663 C C . SER A 1 90 ? 2.608 11.408 -5.048 1.00 90.62 90 SER A C 1
ATOM 665 O O . SER A 1 90 ? 2.903 12.152 -5.987 1.00 90.62 90 SER A O 1
ATOM 667 N N . ALA A 1 91 ? 3.538 10.802 -4.300 1.00 92.38 91 ALA A N 1
ATOM 668 C CA . ALA A 1 91 ? 4.974 11.002 -4.491 1.00 92.38 91 ALA A CA 1
ATOM 669 C C . ALA A 1 91 ? 5.445 10.563 -5.888 1.00 92.38 91 ALA A C 1
ATOM 671 O O . ALA A 1 91 ? 6.225 11.263 -6.529 1.00 92.38 91 ALA A O 1
ATOM 672 N N . SER A 1 92 ? 4.923 9.447 -6.403 1.00 93.88 92 SER A N 1
ATOM 673 C CA . SER A 1 92 ? 5.242 8.953 -7.747 1.00 93.88 92 SER A CA 1
ATOM 674 C C . SER A 1 92 ? 4.729 9.897 -8.836 1.00 93.88 92 SER A C 1
ATOM 676 O O . SER A 1 92 ? 5.413 10.104 -9.838 1.00 93.88 92 SER A O 1
ATOM 678 N N . ARG A 1 93 ? 3.550 10.514 -8.650 1.00 93.94 93 ARG A N 1
ATOM 679 C CA . ARG A 1 93 ? 3.037 11.541 -9.577 1.00 93.94 93 ARG A CA 1
ATOM 680 C C . ARG A 1 93 ? 3.922 12.779 -9.566 1.00 93.94 93 ARG A C 1
ATOM 682 O O . ARG A 1 93 ? 4.265 13.276 -10.634 1.00 93.94 93 ARG A O 1
ATOM 689 N N . ALA A 1 94 ? 4.304 13.243 -8.377 1.00 95.31 94 ALA A N 1
ATOM 690 C CA . ALA A 1 94 ? 5.195 14.388 -8.211 1.00 95.31 94 ALA A CA 1
ATOM 691 C C . ALA A 1 94 ? 6.585 14.130 -8.821 1.00 95.31 94 ALA A C 1
ATOM 693 O O . ALA A 1 94 ? 7.178 15.035 -9.396 1.00 95.31 94 ALA A O 1
ATOM 694 N N . ALA A 1 95 ? 7.061 12.882 -8.777 1.00 93.81 95 ALA A N 1
ATOM 695 C CA . ALA A 1 95 ? 8.292 12.438 -9.429 1.00 93.81 95 ALA A CA 1
ATOM 696 C C . ALA A 1 95 ? 8.168 12.252 -10.959 1.00 93.81 95 ALA A C 1
ATOM 698 O O . ALA A 1 95 ? 9.114 11.797 -11.598 1.00 93.81 95 ALA A O 1
ATOM 699 N N . GLY A 1 96 ? 7.018 12.576 -11.561 1.00 96.25 96 GLY A N 1
ATOM 700 C CA . GLY A 1 96 ? 6.816 12.533 -13.011 1.00 96.25 96 GLY A CA 1
ATOM 701 C C . GLY A 1 96 ? 6.398 11.172 -13.573 1.00 96.25 96 GLY A C 1
ATOM 702 O O . GLY A 1 96 ? 6.350 11.008 -14.792 1.00 96.25 96 GLY A O 1
ATOM 703 N N . MET A 1 97 ? 6.050 10.190 -12.732 1.00 96.25 97 MET A N 1
ATOM 704 C CA . MET A 1 97 ? 5.531 8.910 -13.219 1.00 96.25 97 MET A CA 1
ATOM 705 C C . MET A 1 97 ? 4.219 9.135 -13.983 1.00 96.25 97 MET A C 1
ATOM 707 O O . MET A 1 97 ? 3.270 9.740 -13.472 1.00 96.25 97 MET A O 1
ATOM 711 N N . THR A 1 98 ? 4.138 8.635 -15.214 1.00 95.94 98 THR A N 1
ATOM 712 C CA . THR A 1 98 ? 2.954 8.822 -16.060 1.00 95.94 98 THR A CA 1
ATOM 713 C C . THR A 1 98 ? 1.778 7.965 -15.585 1.00 95.94 98 THR A C 1
ATOM 715 O O . THR A 1 98 ? 1.942 6.960 -14.889 1.00 95.94 98 THR A O 1
ATOM 718 N N . ALA A 1 99 ? 0.557 8.343 -15.979 1.00 93.06 99 ALA A N 1
ATOM 719 C CA . ALA A 1 99 ? -0.637 7.553 -15.674 1.00 93.06 99 ALA A CA 1
ATOM 720 C C . ALA A 1 99 ? -0.577 6.146 -16.293 1.00 93.06 99 ALA A C 1
ATOM 722 O O . ALA A 1 99 ? -0.929 5.174 -15.627 1.00 93.06 99 ALA A O 1
ATOM 723 N N . SER A 1 100 ? -0.069 6.028 -17.525 1.00 93.25 100 SER A N 1
ATOM 724 C CA . SER A 1 100 ? 0.139 4.735 -18.182 1.00 93.25 100 SER A CA 1
ATOM 725 C C . SER A 1 100 ? 1.167 3.882 -17.442 1.00 93.25 100 SER A C 1
ATOM 727 O O . SER A 1 100 ? 0.942 2.689 -17.250 1.00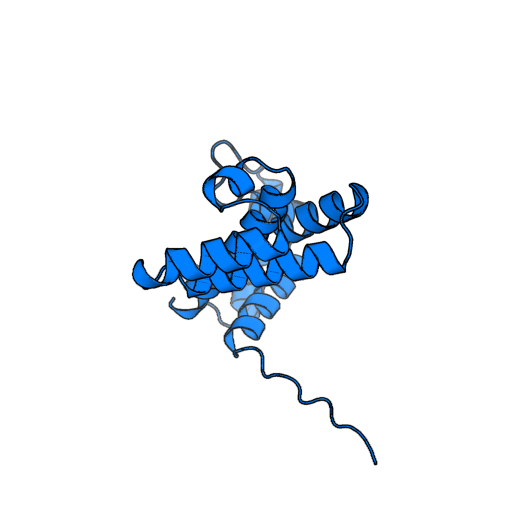 93.25 100 SER A O 1
ATOM 729 N N . ARG A 1 101 ? 2.260 4.486 -16.951 1.00 94.44 101 ARG A N 1
ATOM 730 C CA . ARG A 1 101 ? 3.263 3.758 -16.171 1.00 94.44 101 ARG A CA 1
ATOM 731 C C . ARG A 1 101 ? 2.685 3.234 -14.862 1.00 94.44 101 ARG A C 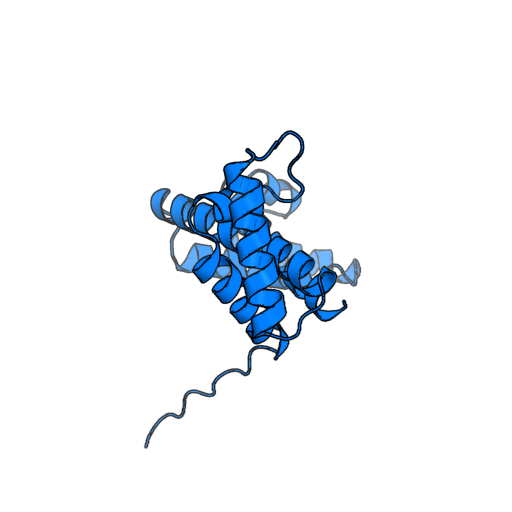1
ATOM 733 O O . ARG A 1 101 ? 2.860 2.059 -14.563 1.00 94.44 101 ARG A O 1
ATOM 740 N N . ARG A 1 102 ? 1.927 4.056 -14.132 1.00 94.88 102 ARG A N 1
ATOM 741 C CA . ARG A 1 102 ? 1.210 3.604 -12.929 1.00 94.88 102 ARG A CA 1
ATOM 742 C C . ARG A 1 102 ? 0.256 2.449 -13.226 1.00 94.88 102 ARG A C 1
ATOM 744 O O . ARG A 1 102 ? 0.266 1.477 -12.483 1.00 94.88 102 ARG A O 1
ATOM 751 N N . ALA A 1 103 ? -0.523 2.523 -14.307 1.00 93.19 103 ALA A N 1
ATOM 752 C CA . ALA A 1 103 ? -1.450 1.454 -14.687 1.00 93.19 103 ALA A CA 1
ATOM 753 C C . ALA A 1 103 ? -0.729 0.113 -14.906 1.00 93.19 103 ALA A C 1
ATOM 755 O O . ALA A 1 103 ? -1.155 -0.902 -14.362 1.00 93.19 103 ALA A O 1
ATOM 756 N N . VAL A 1 104 ? 0.415 0.134 -15.600 1.00 93.19 104 VAL A N 1
ATOM 757 C CA . VAL A 1 104 ? 1.283 -1.043 -15.764 1.00 93.19 104 VAL A CA 1
ATOM 758 C C . VAL A 1 104 ? 1.744 -1.581 -14.408 1.00 93.19 104 VAL A C 1
ATOM 760 O O . VAL A 1 104 ? 1.666 -2.780 -14.165 1.00 93.19 104 VAL A O 1
ATOM 763 N N . LEU A 1 105 ? 2.205 -0.725 -13.493 1.00 94.44 105 LEU A N 1
ATOM 764 C CA . LEU A 1 105 ? 2.674 -1.180 -12.180 1.00 94.44 105 LEU A CA 1
ATOM 765 C C . LEU A 1 105 ? 1.547 -1.789 -11.327 1.00 94.44 105 LEU A C 1
ATOM 767 O O . LEU A 1 105 ? 1.777 -2.793 -10.653 1.00 94.44 105 LEU A O 1
ATOM 771 N N . LEU A 1 106 ? 0.333 -1.230 -11.390 1.00 92.88 106 LEU A N 1
ATOM 772 C CA . LEU A 1 106 ? -0.857 -1.776 -10.723 1.00 92.88 106 LEU A CA 1
ATOM 773 C C . LEU A 1 106 ? -1.244 -3.154 -11.278 1.00 92.88 106 LEU A C 1
ATOM 775 O O . LEU A 1 106 ? -1.521 -4.081 -10.512 1.00 92.88 106 LEU A O 1
ATOM 779 N N . GLU A 1 107 ? -1.238 -3.304 -12.604 1.00 90.19 107 GLU A N 1
ATOM 780 C CA . GLU A 1 107 ? -1.489 -4.584 -13.273 1.00 90.19 107 GLU A CA 1
ATOM 781 C C . GLU A 1 107 ? -0.432 -5.617 -12.875 1.00 90.19 107 GLU A C 1
ATOM 783 O O . GLU A 1 107 ? -0.771 -6.722 -12.454 1.00 90.19 107 GLU A O 1
ATOM 788 N N . GLY A 1 108 ? 0.844 -5.232 -12.911 1.00 89.69 108 GLY A N 1
ATOM 789 C CA . GLY A 1 108 ? 1.954 -6.097 -12.534 1.00 89.69 108 GLY A CA 1
ATOM 790 C C . GLY A 1 108 ? 1.853 -6.583 -11.095 1.00 89.69 108 GLY A C 1
ATOM 791 O O . GLY A 1 108 ? 2.049 -7.767 -10.837 1.00 89.69 108 GLY A O 1
ATOM 792 N N . ALA A 1 109 ? 1.520 -5.698 -10.156 1.00 90.25 109 ALA A N 1
ATOM 793 C CA . ALA A 1 109 ? 1.315 -6.068 -8.760 1.00 90.25 109 ALA A CA 1
ATOM 794 C C . ALA A 1 109 ? 0.088 -6.981 -8.599 1.00 90.25 109 ALA A C 1
ATOM 796 O O . ALA A 1 109 ? 0.135 -7.944 -7.844 1.00 90.25 109 ALA A O 1
ATOM 797 N N . THR A 1 110 ? -0.980 -6.769 -9.368 1.00 87.31 110 THR A N 1
ATOM 798 C CA . THR A 1 110 ? -2.146 -7.668 -9.375 1.00 87.31 110 THR A CA 1
ATOM 799 C C . THR A 1 110 ? -1.790 -9.064 -9.888 1.00 87.31 110 THR A C 1
ATOM 801 O O . THR A 1 110 ? -2.154 -10.064 -9.267 1.00 87.31 110 THR A O 1
ATOM 804 N N . LEU A 1 111 ? -1.043 -9.149 -10.992 1.00 85.69 111 LEU A N 1
ATOM 805 C CA . LEU A 1 111 ? -0.530 -10.408 -11.538 1.00 85.69 111 LEU A CA 1
ATOM 806 C C . LEU A 1 111 ? 0.411 -11.095 -10.546 1.00 85.69 111 LEU A C 1
ATOM 808 O O . LEU A 1 111 ? 0.296 -12.296 -10.316 1.00 85.69 111 LEU A O 1
ATOM 812 N N . PHE A 1 112 ? 1.295 -10.328 -9.910 1.00 85.75 112 PHE A N 1
ATOM 813 C CA . PHE A 1 112 ? 2.195 -10.821 -8.876 1.00 85.75 112 PHE A CA 1
ATOM 814 C C . PHE A 1 112 ? 1.471 -11.239 -7.601 1.00 85.75 112 PHE A C 1
ATOM 816 O O . PHE A 1 112 ? 1.951 -12.111 -6.906 1.00 85.75 112 PHE A O 1
ATOM 823 N N . HIS A 1 113 ? 0.343 -10.638 -7.245 1.00 84.75 113 HIS A N 1
ATOM 824 C CA . HIS A 1 113 ? -0.427 -11.065 -6.082 1.00 84.75 113 HIS A CA 1
ATOM 825 C C . HIS A 1 113 ? -1.173 -12.377 -6.367 1.00 84.75 113 HIS A C 1
ATOM 827 O O . HIS A 1 113 ? -1.260 -13.244 -5.504 1.00 84.75 113 HIS A O 1
ATOM 833 N N . ARG A 1 114 ? -1.678 -12.548 -7.597 1.00 77.06 114 ARG A N 1
ATOM 834 C CA . ARG A 1 114 ? -2.432 -13.738 -8.031 1.00 77.06 114 ARG A CA 1
ATOM 835 C C . ARG A 1 114 ? -1.542 -14.942 -8.376 1.00 77.06 114 ARG A C 1
ATOM 837 O O . ARG A 1 114 ? -1.904 -16.074 -8.080 1.00 77.06 114 ARG A O 1
ATOM 844 N N . GLY A 1 115 ? -0.399 -14.706 -9.018 1.00 64.06 115 GLY A N 1
ATOM 845 C CA . GLY A 1 115 ? 0.445 -15.736 -9.648 1.00 64.06 115 GLY A CA 1
ATOM 846 C C . GLY A 1 115 ? 1.375 -16.599 -8.762 1.00 64.06 115 GLY A C 1
ATOM 847 O O . GLY A 1 115 ? 1.708 -17.708 -9.176 1.00 64.06 115 GLY A O 1
ATOM 848 N N . PRO A 1 116 ? 1.831 -16.200 -7.556 1.00 57.81 116 PRO A N 1
ATOM 849 C CA . PRO A 1 116 ? 2.798 -16.979 -6.776 1.00 57.81 116 PRO A CA 1
ATOM 850 C C . PRO A 1 116 ? 2.241 -18.256 -6.149 1.00 57.81 116 PRO A C 1
ATOM 852 O O . PRO A 1 116 ? 3.032 -19.059 -5.651 1.00 57.81 116 PRO A O 1
ATOM 855 N N . ALA A 1 117 ? 0.924 -18.487 -6.202 1.00 50.81 117 ALA A N 1
ATOM 856 C CA . ALA A 1 117 ? 0.327 -19.756 -5.784 1.00 50.81 117 ALA A CA 1
ATOM 857 C C . ALA A 1 117 ? 0.874 -20.957 -6.586 1.00 50.81 117 ALA A C 1
ATOM 859 O O . ALA A 1 117 ? 0.817 -22.091 -6.116 1.00 50.81 117 ALA A O 1
ATOM 860 N N . LEU A 1 118 ? 1.496 -20.733 -7.752 1.00 49.25 118 LEU A N 1
ATOM 861 C CA . LEU A 1 118 ? 2.200 -21.764 -8.509 1.00 49.25 118 LEU A CA 1
ATOM 862 C C . LEU A 1 118 ? 3.542 -21.205 -9.008 1.00 49.25 118 LEU A C 1
ATOM 864 O O . LEU A 1 118 ? 3.594 -20.499 -10.010 1.00 49.25 118 LEU A O 1
ATOM 868 N N . ARG A 1 119 ? 4.671 -21.595 -8.386 1.00 57.62 119 ARG A N 1
ATOM 869 C CA . ARG A 1 119 ? 6.057 -21.310 -8.863 1.00 57.62 119 ARG A CA 1
ATOM 870 C C . ARG A 1 119 ? 6.263 -21.530 -10.379 1.00 57.62 119 ARG A C 1
ATOM 872 O O . ARG A 1 119 ? 7.205 -20.993 -10.955 1.00 57.62 119 ARG A O 1
ATOM 879 N N . LYS A 1 120 ? 5.385 -22.311 -11.017 1.00 60.72 120 LYS A N 1
ATOM 880 C CA . LYS A 1 120 ? 5.328 -22.599 -12.456 1.00 60.72 120 LYS A CA 1
ATOM 881 C C . LYS A 1 120 ? 5.068 -21.366 -13.335 1.00 60.72 120 LYS A C 1
ATOM 883 O O . LYS A 1 120 ? 5.530 -21.349 -14.470 1.00 60.72 120 LYS A O 1
ATOM 888 N N . GLU A 1 121 ? 4.393 -20.334 -12.832 1.00 64.81 121 GLU A N 1
ATOM 889 C CA . GLU A 1 121 ? 4.044 -19.130 -13.612 1.00 64.81 121 GLU A 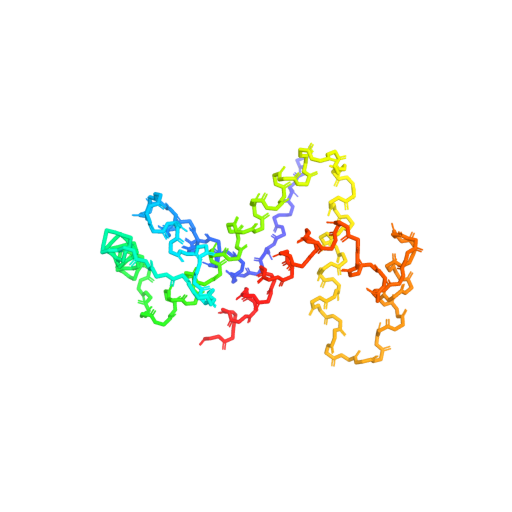CA 1
ATOM 890 C C . GLU A 1 121 ? 5.076 -17.996 -13.477 1.00 64.81 121 GLU A C 1
ATOM 892 O O . GLU A 1 121 ? 5.006 -16.976 -14.164 1.00 64.81 121 GLU A O 1
ATOM 897 N N . TRP A 1 122 ? 6.115 -18.192 -12.659 1.00 75.50 122 TRP A N 1
ATOM 898 C CA . TRP A 1 122 ? 7.190 -17.216 -12.461 1.00 75.50 122 TRP A CA 1
ATOM 899 C C . TRP A 1 122 ? 7.933 -16.799 -13.746 1.00 75.50 122 TRP A C 1
ATOM 901 O O . TRP A 1 122 ? 8.279 -15.617 -13.878 1.00 75.50 122 TRP A O 1
ATOM 911 N N . PRO A 1 123 ? 8.180 -17.696 -14.724 1.00 80.81 123 PRO A N 1
ATOM 912 C CA . PRO A 1 123 ? 8.731 -17.297 -16.017 1.00 80.81 123 PRO A CA 1
ATOM 913 C C . PRO A 1 123 ? 7.786 -16.382 -16.807 1.00 80.81 123 PRO A C 1
ATOM 915 O O . PRO A 1 123 ? 8.255 -15.448 -17.455 1.00 80.81 123 PRO A O 1
ATOM 918 N N . GLN A 1 124 ? 6.469 -16.601 -16.718 1.00 80.56 124 GLN A N 1
ATOM 919 C CA . GLN A 1 124 ? 5.466 -15.802 -17.428 1.00 80.56 124 GLN A CA 1
ATOM 920 C C . GLN A 1 124 ? 5.374 -14.394 -16.840 1.00 80.56 124 GLN A C 1
ATOM 922 O O . GLN A 1 124 ? 5.422 -13.420 -17.591 1.00 80.56 124 GLN A O 1
ATOM 927 N N . PHE A 1 125 ? 5.354 -14.280 -15.508 1.00 85.19 125 PHE A N 1
ATOM 928 C CA . PHE A 1 125 ? 5.412 -12.985 -14.834 1.00 85.19 125 PHE A CA 1
ATOM 929 C C . PHE A 1 125 ? 6.700 -12.224 -15.175 1.00 85.19 125 PHE A C 1
ATOM 931 O O . PHE A 1 125 ? 6.638 -11.056 -15.542 1.00 85.19 125 PHE A O 1
ATOM 938 N N . ASN A 1 126 ? 7.870 -12.874 -15.128 1.00 86.50 126 ASN A N 1
ATOM 939 C CA . ASN A 1 126 ? 9.126 -12.212 -15.501 1.00 86.50 126 ASN A CA 1
ATOM 940 C C . ASN A 1 126 ? 9.160 -11.795 -16.976 1.00 86.50 126 ASN A C 1
ATOM 942 O O . ASN A 1 126 ? 9.701 -10.736 -17.285 1.00 86.50 126 ASN A O 1
ATOM 946 N N . GLY A 1 127 ? 8.599 -12.606 -17.877 1.00 86.75 127 GLY A N 1
ATOM 947 C CA . GLY A 1 127 ? 8.485 -12.266 -19.293 1.00 86.75 127 GLY A CA 1
ATOM 948 C C . GLY A 1 127 ? 7.551 -11.079 -19.528 1.00 86.75 127 GLY A C 1
ATOM 949 O O . GLY A 1 127 ? 7.895 -10.174 -20.282 1.00 86.75 127 GLY A O 1
ATOM 950 N N . TRP A 1 128 ? 6.397 -11.048 -18.855 1.00 90.00 128 TRP A N 1
ATOM 951 C CA . TRP A 1 128 ? 5.492 -9.897 -18.865 1.00 90.00 128 TRP A CA 1
ATOM 952 C C . TRP A 1 128 ? 6.194 -8.651 -18.318 1.00 90.00 128 TRP A C 1
ATOM 954 O O . TRP A 1 128 ? 6.267 -7.639 -19.012 1.00 90.00 128 TRP A O 1
ATOM 964 N N . LEU A 1 129 ? 6.812 -8.748 -17.139 1.00 89.69 129 LEU A N 1
ATOM 965 C CA . LEU A 1 129 ? 7.476 -7.620 -16.495 1.00 89.69 129 LEU A CA 1
ATOM 966 C C . LEU A 1 129 ? 8.583 -7.056 -17.384 1.00 89.69 129 LEU A C 1
ATOM 968 O O . LEU A 1 129 ? 8.613 -5.854 -17.609 1.00 89.69 129 LEU A O 1
ATOM 972 N N . ASN A 1 130 ? 9.429 -7.913 -17.961 1.00 90.94 130 ASN A N 1
ATOM 973 C CA . ASN A 1 130 ? 10.503 -7.475 -18.845 1.00 90.94 130 ASN A CA 1
ATOM 974 C C . ASN A 1 130 ? 9.979 -6.739 -20.088 1.00 90.94 130 ASN A C 1
ATOM 976 O O . ASN A 1 130 ? 10.533 -5.702 -20.437 1.00 90.94 130 ASN A O 1
ATOM 980 N N . ARG A 1 131 ? 8.879 -7.194 -20.707 1.00 92.38 131 ARG A N 1
ATOM 981 C CA . ARG A 1 131 ? 8.266 -6.482 -21.845 1.00 92.38 131 ARG A CA 1
ATOM 982 C C . ARG A 1 131 ? 7.769 -5.087 -21.477 1.00 92.38 131 ARG A C 1
ATOM 984 O O . ARG A 1 131 ? 7.802 -4.192 -22.312 1.00 92.38 131 ARG A O 1
ATOM 991 N N . HIS A 1 132 ? 7.301 -4.907 -20.246 1.00 91.31 132 HIS A N 1
ATOM 992 C CA . HIS A 1 132 ? 6.712 -3.648 -19.805 1.00 91.31 132 HIS A CA 1
ATOM 993 C C . HIS A 1 132 ? 7.711 -2.708 -19.123 1.00 91.31 132 HIS A C 1
ATOM 995 O O . HIS A 1 132 ? 7.533 -1.494 -19.182 1.00 91.31 132 HIS A O 1
ATOM 1001 N N . THR A 1 133 ? 8.752 -3.221 -18.470 1.00 88.06 133 THR A N 1
ATOM 1002 C CA . THR A 1 133 ? 9.701 -2.423 -17.674 1.00 88.06 133 THR A CA 1
ATOM 1003 C C . THR A 1 133 ? 11.140 -2.496 -18.170 1.00 88.06 133 THR A C 1
ATOM 1005 O O . THR A 1 133 ? 11.972 -1.733 -17.691 1.00 88.06 133 THR A O 1
ATOM 1008 N N . GLY A 1 134 ? 11.447 -3.392 -19.110 1.00 89.19 134 GLY A N 1
ATOM 1009 C CA . GLY A 1 134 ? 12.802 -3.653 -19.598 1.00 89.19 134 GLY A CA 1
ATOM 1010 C C . GLY A 1 134 ? 13.656 -4.506 -18.655 1.00 89.19 134 GLY A C 1
ATOM 1011 O O . GLY A 1 134 ? 14.769 -4.880 -19.016 1.00 89.19 134 GLY A O 1
ATOM 1012 N N . VAL A 1 135 ? 13.161 -4.858 -17.461 1.00 89.88 135 VAL A N 1
ATOM 1013 C CA . VAL A 1 135 ? 13.941 -5.557 -16.426 1.00 89.88 135 VAL A CA 1
ATOM 1014 C C . VAL A 1 135 ? 13.194 -6.756 -15.843 1.00 89.88 135 VAL A C 1
ATOM 1016 O O . VAL A 1 135 ? 11.968 -6.844 -15.875 1.00 89.88 135 VAL A O 1
ATOM 1019 N N . ARG A 1 136 ? 13.946 -7.726 -15.314 1.00 88.25 136 ARG A N 1
ATOM 1020 C CA . ARG A 1 1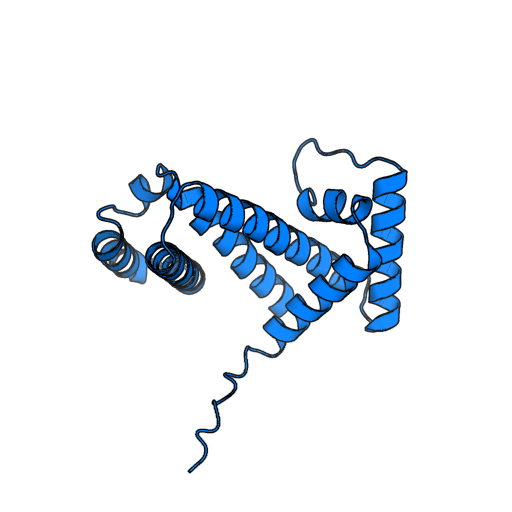36 ? 13.387 -8.880 -14.589 1.00 88.25 136 ARG A CA 1
ATOM 1021 C C . ARG A 1 136 ? 13.063 -8.490 -13.152 1.00 88.25 136 ARG A C 1
ATOM 1023 O O . ARG A 1 136 ? 13.597 -7.510 -12.643 1.00 88.25 136 ARG A O 1
ATOM 1030 N N . PHE A 1 137 ? 12.253 -9.292 -12.459 1.00 88.75 137 PHE A N 1
ATOM 1031 C CA . PHE A 1 137 ? 11.776 -8.935 -11.118 1.00 88.75 137 PHE A CA 1
ATOM 1032 C C . PHE A 1 137 ? 12.908 -8.672 -10.115 1.00 88.75 137 PHE A C 1
ATOM 1034 O O . PHE A 1 137 ? 12.823 -7.742 -9.320 1.00 88.75 137 PHE A O 1
ATOM 1041 N N . ALA A 1 138 ? 13.998 -9.444 -10.186 1.00 88.00 138 ALA A N 1
ATOM 1042 C CA . ALA A 1 138 ? 15.159 -9.273 -9.310 1.00 88.00 138 ALA A CA 1
ATOM 1043 C C . ALA A 1 138 ? 15.802 -7.877 -9.414 1.00 88.00 138 ALA A C 1
ATOM 1045 O O . ALA A 1 138 ? 16.252 -7.336 -8.404 1.00 88.00 138 ALA A O 1
ATOM 1046 N N . ASP A 1 139 ? 15.812 -7.288 -10.610 1.00 91.06 139 ASP A N 1
ATOM 1047 C CA . ASP A 1 139 ? 16.372 -5.956 -10.850 1.00 91.06 139 ASP A CA 1
ATOM 1048 C C . ASP A 1 139 ? 15.314 -4.866 -10.733 1.00 91.06 139 ASP A C 1
ATOM 1050 O O . ASP A 1 139 ? 15.605 -3.787 -10.225 1.00 91.06 139 ASP A O 1
ATOM 1054 N N . PHE A 1 140 ? 14.062 -5.175 -11.082 1.00 92.69 140 PHE A N 1
ATOM 1055 C CA . PHE A 1 140 ? 12.925 -4.291 -10.847 1.00 92.69 140 PHE A CA 1
ATOM 1056 C C . PHE A 1 140 ? 12.840 -3.864 -9.378 1.00 92.69 140 PHE A C 1
ATOM 1058 O O . PHE A 1 140 ? 12.660 -2.682 -9.107 1.00 92.69 140 PHE A O 1
ATOM 1065 N N . ARG A 1 141 ? 13.095 -4.784 -8.435 1.00 92.62 141 ARG A N 1
ATOM 1066 C CA . ARG A 1 141 ? 13.146 -4.512 -6.984 1.00 92.62 141 ARG A CA 1
ATOM 1067 C C . ARG A 1 141 ? 14.122 -3.413 -6.555 1.00 92.62 141 ARG A C 1
ATOM 1069 O O . ARG A 1 141 ? 14.006 -2.910 -5.443 1.00 92.62 141 ARG A O 1
ATOM 1076 N N . LYS A 1 142 ? 15.098 -3.076 -7.399 1.00 93.75 142 LYS A N 1
ATOM 1077 C CA . LYS A 1 142 ? 16.121 -2.054 -7.138 1.00 93.75 142 LYS A CA 1
ATOM 1078 C C . LYS A 1 142 ? 15.764 -0.700 -7.762 1.00 93.75 142 LYS A C 1
ATOM 1080 O O . LYS A 1 142 ? 16.501 0.263 -7.584 1.00 93.75 142 LYS A O 1
ATOM 1085 N N . THR A 1 143 ? 14.674 -0.629 -8.523 1.00 92.56 143 THR A N 1
ATOM 1086 C CA . THR A 1 143 ? 14.216 0.601 -9.178 1.00 92.56 143 THR A CA 1
ATOM 1087 C C . THR A 1 143 ? 13.388 1.459 -8.223 1.00 92.56 143 THR A C 1
ATOM 1089 O O . THR A 1 143 ? 12.764 0.948 -7.293 1.00 9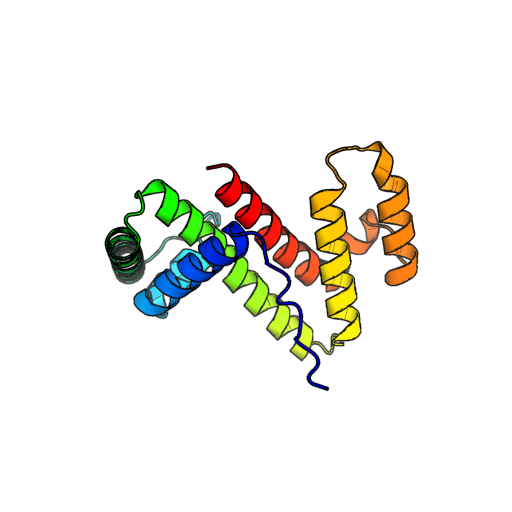2.56 143 THR A O 1
ATOM 1092 N N . SER A 1 144 ? 13.321 2.766 -8.485 1.00 89.94 144 SER A N 1
ATOM 1093 C CA . SER A 1 144 ? 12.448 3.691 -7.746 1.00 89.94 144 SER A CA 1
ATOM 1094 C C . SER A 1 144 ? 10.959 3.356 -7.895 1.00 89.94 144 SER A C 1
ATOM 1096 O O . SER A 1 144 ? 10.161 3.642 -7.006 1.00 89.94 144 SER A O 1
ATOM 1098 N N . GLU A 1 145 ? 10.580 2.700 -8.992 1.00 92.62 145 GLU A N 1
ATOM 1099 C CA . GLU A 1 145 ? 9.204 2.294 -9.283 1.00 92.62 145 GLU A CA 1
ATOM 1100 C C . GLU A 1 145 ? 8.728 1.123 -8.420 1.00 92.62 145 GLU A C 1
ATOM 1102 O O . GLU A 1 145 ? 7.522 0.932 -8.239 1.00 92.62 145 GLU A O 1
ATOM 1107 N N . PHE A 1 146 ? 9.661 0.352 -7.851 1.00 94.75 146 PHE A N 1
ATOM 1108 C CA . PHE A 1 146 ? 9.316 -0.774 -6.994 1.00 94.75 146 PHE A CA 1
ATOM 1109 C C . PHE A 1 146 ? 8.561 -0.334 -5.743 1.00 94.75 146 PHE A C 1
ATOM 1111 O O . PHE A 1 146 ? 7.661 -1.044 -5.315 1.00 94.75 146 PHE A O 1
ATOM 1118 N N . ALA A 1 147 ? 8.855 0.849 -5.195 1.00 93.81 147 ALA A N 1
ATOM 1119 C CA . ALA A 1 147 ? 8.137 1.369 -4.032 1.00 93.81 147 ALA A CA 1
ATOM 1120 C C . ALA A 1 147 ? 6.629 1.514 -4.304 1.00 93.81 147 ALA A C 1
ATOM 1122 O O . ALA A 1 147 ? 5.811 1.169 -3.454 1.00 93.81 147 ALA A O 1
ATOM 1123 N N . PHE A 1 148 ? 6.252 1.969 -5.505 1.00 95.00 148 PHE A N 1
ATOM 1124 C CA . PHE A 1 148 ? 4.852 2.071 -5.924 1.00 95.00 148 PHE A CA 1
ATOM 1125 C C . PHE A 1 148 ? 4.203 0.691 -6.070 1.00 95.00 148 PHE A C 1
ATOM 1127 O O . PHE A 1 148 ? 3.103 0.458 -5.567 1.00 95.00 148 PHE A O 1
ATOM 1134 N N . PHE A 1 149 ? 4.904 -0.230 -6.729 1.00 94.31 149 PHE A N 1
ATOM 1135 C CA . PHE A 1 149 ? 4.454 -1.606 -6.924 1.00 94.31 149 PHE A CA 1
ATOM 1136 C C . PHE A 1 149 ? 4.254 -2.348 -5.590 1.00 94.31 149 PHE A C 1
ATOM 1138 O O . PHE A 1 149 ? 3.204 -2.947 -5.367 1.00 94.31 149 PHE A O 1
ATOM 1145 N N . ASP A 1 150 ? 5.233 -2.274 -4.689 1.00 93.75 150 ASP A N 1
ATOM 1146 C CA . ASP A 1 150 ? 5.232 -2.943 -3.385 1.00 93.75 150 ASP A CA 1
ATOM 1147 C C . ASP A 1 150 ? 4.161 -2.369 -2.446 1.00 93.75 150 ASP A C 1
ATOM 1149 O O . ASP A 1 150 ? 3.422 -3.113 -1.798 1.00 93.75 150 ASP A O 1
ATOM 1153 N N . ALA A 1 151 ? 3.984 -1.044 -2.446 1.00 90.94 151 ALA A N 1
ATOM 1154 C CA . ALA A 1 151 ? 2.919 -0.408 -1.678 1.00 90.94 151 ALA A CA 1
ATOM 1155 C C . ALA A 1 151 ? 1.527 -0.898 -2.116 1.00 90.94 151 ALA A C 1
ATOM 1157 O O . ALA A 1 151 ? 0.677 -1.168 -1.264 1.00 90.94 151 ALA A O 1
ATOM 1158 N N . TYR A 1 152 ? 1.297 -1.074 -3.423 1.00 92.69 152 TYR A N 1
ATOM 1159 C CA . TYR A 1 152 ? 0.037 -1.628 -3.921 1.00 92.69 152 TYR A CA 1
ATOM 1160 C C . TYR A 1 152 ? -0.109 -3.129 -3.626 1.00 92.69 152 TYR A C 1
ATOM 1162 O O . TYR A 1 152 ? -1.197 -3.578 -3.266 1.00 92.69 152 TYR A O 1
ATOM 1170 N N . LEU A 1 153 ? 0.980 -3.906 -3.676 1.00 89.81 153 LEU A N 1
ATOM 1171 C CA . LEU A 1 153 ? 0.969 -5.302 -3.222 1.00 89.81 153 LEU A CA 1
ATOM 1172 C C . LEU A 1 153 ? 0.528 -5.441 -1.761 1.00 89.81 153 LEU A C 1
ATOM 1174 O O . LEU A 1 153 ? -0.208 -6.375 -1.432 1.00 89.81 153 LEU A O 1
ATOM 1178 N N . GLY A 1 154 ? 0.932 -4.513 -0.891 1.00 87.88 154 GLY A N 1
ATOM 1179 C CA . GLY A 1 154 ? 0.469 -4.462 0.496 1.00 87.88 154 GLY A CA 1
ATOM 1180 C C . GLY A 1 154 ? -1.047 -4.256 0.616 1.00 87.88 154 GLY A C 1
ATOM 1181 O O . GLY A 1 154 ? -1.694 -4.888 1.457 1.00 87.88 154 GLY A O 1
ATOM 1182 N N . VAL A 1 155 ? -1.641 -3.435 -0.259 1.00 87.62 155 VAL A N 1
ATOM 1183 C CA . VAL A 1 155 ? -3.103 -3.245 -0.335 1.00 87.62 155 VAL A CA 1
ATOM 1184 C C . VAL A 1 155 ? -3.795 -4.543 -0.754 1.00 87.62 155 VAL A C 1
ATOM 1186 O O . VAL A 1 155 ? -4.727 -4.977 -0.080 1.00 87.62 155 VAL A O 1
ATOM 1189 N N . LEU A 1 156 ? -3.306 -5.204 -1.807 1.00 86.25 156 LEU A N 1
ATOM 1190 C CA . LEU A 1 156 ? -3.877 -6.466 -2.292 1.00 86.25 156 LEU A CA 1
ATOM 1191 C C . LEU A 1 156 ? -3.787 -7.580 -1.233 1.00 86.25 156 LEU A C 1
ATOM 1193 O O . LEU A 1 156 ? -4.780 -8.239 -0.936 1.00 86.25 156 LEU A O 1
ATOM 1197 N N . SER A 1 157 ? -2.626 -7.717 -0.588 1.00 83.94 157 SER A N 1
ATOM 1198 C CA . SER A 1 157 ? -2.372 -8.761 0.416 1.00 83.94 157 SER A CA 1
ATOM 1199 C C . SER A 1 157 ? -3.139 -8.542 1.724 1.00 83.94 157 SER A C 1
ATOM 1201 O O . SER A 1 157 ? -3.389 -9.485 2.475 1.00 83.94 157 SER A O 1
ATOM 1203 N N . SER A 1 158 ? -3.465 -7.291 2.061 1.00 79.25 158 SER A N 1
ATOM 1204 C CA . SER A 1 158 ? -4.307 -6.985 3.225 1.00 79.25 158 SER A CA 1
ATOM 1205 C C . SER A 1 158 ? -5.789 -7.185 2.922 1.00 79.25 158 SER A C 1
ATOM 1207 O O . SER A 1 158 ? -6.488 -7.722 3.774 1.00 79.25 158 SER A O 1
ATOM 1209 N N . ALA A 1 159 ? -6.242 -6.854 1.709 1.00 76.88 159 ALA A N 1
ATOM 1210 C CA . ALA A 1 159 ? -7.598 -7.173 1.267 1.00 76.88 159 ALA A CA 1
ATOM 1211 C C . ALA A 1 159 ? -7.845 -8.691 1.274 1.00 76.88 159 ALA A C 1
ATOM 1213 O O . ALA A 1 159 ? -8.835 -9.141 1.834 1.00 76.88 159 ALA A O 1
ATOM 1214 N N . HIS A 1 160 ? -6.900 -9.488 0.765 1.00 73.12 160 HIS A N 1
ATOM 1215 C CA . HIS A 1 160 ? -7.035 -10.947 0.753 1.00 73.12 160 HIS A CA 1
ATOM 1216 C C . HIS A 1 160 ? -7.064 -11.586 2.151 1.00 73.12 160 HIS A C 1
ATOM 1218 O O . HIS A 1 160 ? -7.704 -12.613 2.352 1.00 73.12 160 HIS A O 1
ATOM 1224 N N . ARG A 1 161 ? -6.377 -10.999 3.139 1.00 68.00 161 ARG A N 1
ATOM 1225 C CA . ARG A 1 161 ? -6.488 -11.465 4.530 1.00 68.00 161 ARG A CA 1
ATOM 1226 C C . ARG A 1 161 ? -7.881 -11.198 5.083 1.00 68.00 161 ARG A C 1
ATOM 1228 O O . ARG A 1 161 ? -8.498 -12.127 5.569 1.00 68.00 161 ARG A O 1
ATOM 1235 N N . PHE A 1 162 ? -8.392 -9.984 4.885 1.00 61.84 162 PHE A N 1
ATOM 1236 C CA . PHE A 1 162 ? -9.749 -9.608 5.282 1.00 61.84 162 PHE A CA 1
ATOM 1237 C C . PHE A 1 162 ? -10.840 -10.466 4.607 1.00 61.84 162 PHE A C 1
ATOM 1239 O O . PHE A 1 162 ? -11.897 -10.674 5.183 1.00 61.84 162 PHE A O 1
ATOM 1246 N N . GLU A 1 163 ? -10.587 -10.990 3.402 1.00 63.97 163 GLU A N 1
ATOM 1247 C CA . GLU A 1 163 ? -11.477 -11.936 2.703 1.00 63.97 163 GLU A CA 1
ATOM 1248 C C . GLU A 1 163 ? -11.582 -13.317 3.366 1.00 63.97 163 GLU A C 1
ATOM 1250 O O . GLU A 1 163 ? -12.566 -14.014 3.132 1.00 63.97 163 GLU A O 1
ATOM 1255 N N . ASN A 1 164 ? -10.576 -13.724 4.143 1.00 59.28 164 ASN A N 1
ATOM 1256 C CA . ASN A 1 164 ? -10.471 -15.066 4.723 1.00 59.28 164 ASN A CA 1
ATOM 1257 C C . ASN A 1 164 ? -10.475 -15.070 6.267 1.00 59.28 164 ASN A C 1
ATOM 1259 O O . ASN A 1 164 ? -10.233 -16.129 6.852 1.00 59.28 164 ASN A O 1
ATOM 1263 N N . SER A 1 165 ? -10.706 -13.911 6.899 1.00 51.66 165 SER A N 1
ATOM 1264 C CA . SER A 1 165 ? -10.939 -13.736 8.344 1.00 51.66 165 SER A CA 1
ATOM 1265 C C . SER A 1 165 ? -12.412 -13.964 8.688 1.00 51.66 165 SER A C 1
ATOM 1267 O O . SER A 1 165 ? -12.686 -14.663 9.686 1.00 51.66 165 SER A O 1
#

Radius of gyration: 17.98 Å; chains: 1; bounding box: 46×37×51 Å